Protein AF-A0A920V9Y0-F1 (afdb_monomer_lite)

Foldseek 3Di:
DDDAFDVCDPVRDDPFVVVQVVVLVVLVVCCVVCVPVPDDNDDGGGDDDD

Radius of gyration: 13.78 Å; chains: 1; bounding box: 35×26×32 Å

Secondary structure (DSSP, 8-state):
------TTSTTSS-HHHHHHHHHHHHHHHHHHTTSSTT--S---------

Sequence (50 aa):
MFGFACDETPELMPAPIMYAHQLGSHLTKLRKAGKAKWLRPHAKSQVSVQ

pLDDT: mean 96.81, std 3.59, range [75.25, 98.56]

Structure (mmCIF, N/CA/C/O backbone):
data_AF-A0A920V9Y0-F1
#
_entry.id   AF-A0A920V9Y0-F1
#
loop_
_atom_site.group_PDB
_atom_site.id
_atom_site.type_symbol
_atom_site.label_atom_id
_atom_site.label_alt_id
_atom_site.label_comp_id
_atom_site.label_asym_id
_atom_site.label_entity_id
_atom_site.label_seq_id
_atom_site.pdbx_PDB_ins_code
_atom_site.Cartn_x
_atom_site.Cartn_y
_atom_site.Cartn_z
_atom_site.occupancy
_atom_site.B_iso_or_equiv
_atom_site.auth_seq_id
_atom_site.auth_comp_id
_atom_site.auth_asym_id
_atom_site.auth_atom_id
_atom_site.pdbx_PDB_model_num
ATOM 1 N N . MET A 1 1 ? 22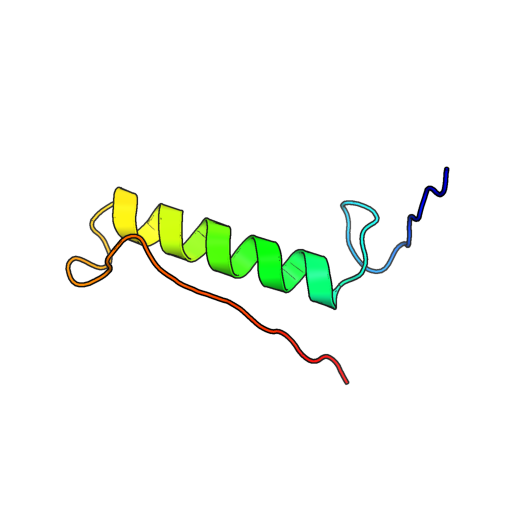.970 12.814 -6.001 1.00 75.25 1 MET A N 1
ATOM 2 C CA . MET A 1 1 ? 21.508 12.615 -5.875 1.00 75.25 1 MET A CA 1
ATOM 3 C C . MET A 1 1 ? 21.054 11.745 -7.031 1.00 75.25 1 MET A C 1
ATOM 5 O O . MET A 1 1 ? 21.587 11.928 -8.117 1.00 75.25 1 MET A O 1
ATOM 9 N N . PHE A 1 2 ? 20.124 10.817 -6.798 1.00 96.12 2 PHE A N 1
ATOM 10 C CA . PHE A 1 2 ? 19.574 9.933 -7.831 1.00 96.12 2 PHE A CA 1
ATOM 11 C C . PHE A 1 2 ? 18.050 10.040 -7.835 1.00 96.12 2 PHE A C 1
ATOM 13 O O . PHE A 1 2 ? 17.436 10.037 -6.769 1.00 96.12 2 PHE A O 1
ATOM 20 N N . GLY A 1 3 ? 17.467 10.146 -9.026 1.00 97.50 3 GLY A N 1
ATOM 21 C CA . GLY A 1 3 ? 16.037 9.979 -9.266 1.00 97.50 3 GLY A CA 1
ATOM 22 C C . GLY A 1 3 ? 15.813 8.706 -10.077 1.00 97.50 3 GLY A C 1
ATOM 23 O O . GLY A 1 3 ? 16.663 8.345 -10.891 1.00 97.50 3 GLY A O 1
ATOM 24 N N . PHE A 1 4 ? 14.695 8.027 -9.840 1.00 98.19 4 PHE A N 1
ATOM 25 C CA . PHE A 1 4 ? 14.306 6.822 -10.566 1.00 98.19 4 PHE A CA 1
ATOM 26 C C . PHE A 1 4 ? 12.809 6.869 -10.868 1.00 98.19 4 PHE A C 1
ATOM 28 O O . PHE A 1 4 ? 12.035 7.302 -10.016 1.00 98.19 4 PHE A O 1
ATOM 35 N N . ALA A 1 5 ? 12.429 6.445 -12.070 1.00 98.25 5 ALA A N 1
ATOM 36 C CA . ALA A 1 5 ? 11.047 6.314 -12.516 1.00 98.25 5 ALA A CA 1
ATOM 37 C C . ALA A 1 5 ? 10.964 5.194 -13.56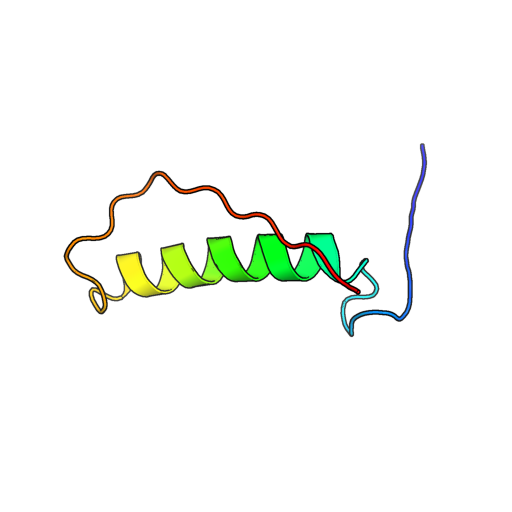5 1.00 98.25 5 ALA A C 1
ATOM 39 O O . ALA A 1 5 ? 11.901 5.017 -14.346 1.00 98.25 5 ALA A O 1
ATOM 40 N N . CYS A 1 6 ? 9.859 4.453 -13.582 1.00 98.25 6 CYS A N 1
ATOM 41 C CA . CYS A 1 6 ? 9.597 3.365 -14.531 1.00 98.25 6 CYS A CA 1
ATOM 42 C C . CYS A 1 6 ? 8.094 3.228 -14.784 1.00 98.25 6 CYS A C 1
ATOM 44 O O . CYS A 1 6 ? 7.296 3.597 -13.936 1.00 98.25 6 CYS A O 1
ATOM 46 N N . ASP A 1 7 ? 7.698 2.667 -15.918 1.00 98.56 7 ASP A N 1
ATOM 47 C CA . ASP A 1 7 ? 6.302 2.532 -16.356 1.00 98.56 7 ASP A CA 1
ATOM 48 C C . ASP A 1 7 ? 5.575 1.291 -15.801 1.00 98.56 7 ASP A C 1
ATOM 50 O O . ASP A 1 7 ? 4.438 1.017 -16.180 1.00 98.56 7 ASP A O 1
ATOM 54 N N . GLU A 1 8 ? 6.191 0.567 -14.861 1.00 98.19 8 GLU A N 1
ATOM 55 C CA . GLU A 1 8 ? 5.590 -0.608 -14.215 1.00 98.19 8 GLU A CA 1
ATOM 56 C C . GLU A 1 8 ? 4.294 -0.284 -13.444 1.00 98.19 8 GLU A C 1
ATOM 58 O O . GLU A 1 8 ? 3.444 -1.161 -13.266 1.00 98.19 8 GLU A O 1
ATOM 63 N N . THR A 1 9 ? 4.117 0.963 -12.981 1.00 98.00 9 THR A N 1
ATOM 64 C CA . THR A 1 9 ? 2.869 1.443 -12.364 1.00 98.00 9 THR A CA 1
ATOM 65 C C . THR A 1 9 ? 2.451 2.824 -12.889 1.00 98.00 9 THR A C 1
ATOM 67 O O . THR A 1 9 ? 3.294 3.582 -13.374 1.00 98.00 9 THR A O 1
ATOM 70 N N . PRO A 1 10 ? 1.164 3.215 -12.759 1.00 98.00 10 PRO A N 1
ATOM 71 C CA . PRO A 1 10 ? 0.683 4.535 -13.188 1.00 98.00 10 PRO A CA 1
ATOM 72 C C . PRO A 1 10 ? 1.354 5.719 -12.477 1.00 98.00 10 PRO A C 1
ATOM 74 O O . PRO A 1 10 ? 1.410 6.817 -13.022 1.00 98.00 10 PRO A O 1
ATOM 77 N N . GLU A 1 11 ? 1.852 5.513 -11.256 1.00 97.88 11 GLU A N 1
ATOM 78 C CA . GLU A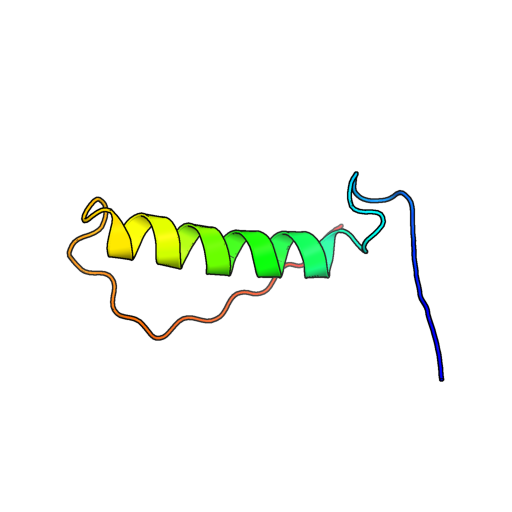 1 11 ? 2.591 6.507 -10.467 1.00 97.88 11 GLU A CA 1
ATOM 79 C C . GLU A 1 11 ? 4.067 6.633 -10.876 1.00 97.88 11 GLU A C 1
ATOM 81 O O . GLU A 1 11 ? 4.814 7.388 -10.254 1.00 97.88 11 GLU A O 1
ATOM 86 N N . LEU A 1 12 ? 4.480 5.899 -11.912 1.00 98.31 12 LEU A N 1
ATOM 87 C CA . LEU A 1 12 ? 5.841 5.817 -12.426 1.00 98.31 12 LEU A CA 1
ATOM 88 C C . LEU A 1 12 ? 6.865 5.281 -11.408 1.00 98.31 12 LEU A C 1
ATOM 90 O O . LEU A 1 12 ? 8.016 5.723 -11.370 1.00 98.31 12 LEU A O 1
ATOM 94 N N . MET A 1 13 ? 6.441 4.328 -10.574 1.00 98.50 13 MET A N 1
ATOM 95 C CA . MET A 1 13 ? 7.247 3.708 -9.520 1.00 98.50 13 MET A CA 1
ATOM 96 C C . MET A 1 13 ? 7.403 2.202 -9.756 1.00 98.50 13 MET A C 1
ATOM 98 O O . MET A 1 13 ? 6.566 1.603 -10.427 1.00 98.50 13 MET A O 1
ATOM 102 N N . PRO A 1 14 ? 8.420 1.548 -9.163 1.00 98.44 14 PRO A N 1
ATOM 103 C CA . PRO A 1 14 ? 8.576 0.110 -9.329 1.00 98.44 14 PRO A CA 1
ATOM 104 C C . PRO A 1 14 ? 7.432 -0.651 -8.670 1.00 98.44 14 PRO A C 1
ATOM 106 O O . PRO A 1 14 ? 7.071 -0.377 -7.516 1.00 98.44 14 PRO A O 1
ATOM 109 N N . ALA A 1 15 ? 6.895 -1.647 -9.370 1.00 98.06 15 ALA A N 1
ATOM 110 C CA . ALA A 1 15 ? 5.729 -2.396 -8.904 1.00 98.06 15 ALA A CA 1
ATOM 111 C C . ALA A 1 15 ? 5.886 -2.988 -7.482 1.00 98.06 15 ALA A C 1
ATOM 113 O O . ALA A 1 15 ? 4.984 -2.783 -6.660 1.00 98.06 15 ALA A O 1
ATOM 114 N N . PRO A 1 16 ? 7.016 -3.634 -7.105 1.00 98.38 16 PRO A N 1
ATOM 115 C CA . PRO A 1 16 ? 7.138 -4.255 -5.784 1.00 98.38 16 PRO A CA 1
ATOM 116 C C . PRO A 1 16 ? 6.992 -3.257 -4.624 1.00 98.38 16 PRO A C 1
ATOM 118 O O . PRO A 1 16 ? 6.262 -3.509 -3.660 1.00 98.38 16 PRO A O 1
ATOM 121 N N . ILE A 1 17 ? 7.671 -2.106 -4.708 1.00 98.12 17 ILE A N 1
ATOM 122 C CA . ILE A 1 17 ? 7.646 -1.095 -3.643 1.00 98.12 17 ILE A CA 1
ATOM 123 C C . ILE A 1 17 ? 6.302 -0.368 -3.610 1.00 98.12 17 ILE A C 1
ATOM 125 O O . ILE A 1 17 ? 5.756 -0.132 -2.528 1.00 98.12 17 ILE A O 1
ATOM 129 N N . MET A 1 18 ? 5.716 -0.089 -4.779 1.00 98.44 18 MET A N 1
ATOM 130 C CA . MET A 1 18 ? 4.405 0.546 -4.863 1.00 98.44 18 MET A CA 1
ATOM 131 C C . MET A 1 18 ? 3.331 -0.330 -4.204 1.00 98.44 18 MET A C 1
ATOM 133 O O . MET A 1 18 ? 2.573 0.141 -3.351 1.00 98.44 18 MET A O 1
ATOM 137 N N . TYR A 1 19 ? 3.316 -1.633 -4.488 1.00 98.38 19 TYR A N 1
ATOM 138 C CA . TYR A 1 19 ? 2.366 -2.558 -3.867 1.00 98.38 19 TYR A CA 1
ATOM 139 C C . TYR A 1 19 ? 2.585 -2.696 -2.356 1.00 98.38 19 TYR A C 1
ATOM 141 O O . TYR A 1 19 ? 1.619 -2.667 -1.587 1.00 98.38 19 TYR A O 1
ATOM 149 N N . ALA A 1 20 ? 3.838 -2.756 -1.892 1.00 98.56 20 ALA A N 1
ATOM 150 C CA . ALA A 1 20 ? 4.139 -2.787 -0.462 1.00 98.56 20 ALA A CA 1
ATOM 151 C C . ALA A 1 20 ? 3.594 -1.545 0.279 1.00 98.56 20 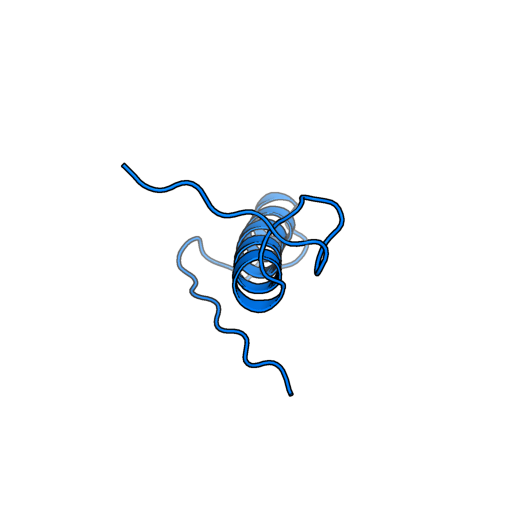ALA A C 1
ATOM 153 O O . ALA A 1 20 ? 2.988 -1.685 1.350 1.00 98.56 20 ALA A O 1
ATOM 154 N N . HIS A 1 21 ? 3.735 -0.346 -0.302 1.00 98.38 21 HIS A N 1
ATOM 155 C CA . HIS A 1 21 ? 3.168 0.898 0.236 1.00 98.38 21 HIS A CA 1
ATOM 156 C C . HIS A 1 21 ? 1.635 0.908 0.241 1.00 98.38 21 HIS A C 1
ATOM 158 O O . HIS A 1 21 ? 1.014 1.358 1.217 1.00 98.38 21 HIS A O 1
ATOM 164 N N . GLN A 1 22 ? 1.009 0.408 -0.827 1.00 98.12 22 GLN A N 1
ATOM 165 C CA . GLN A 1 22 ? -0.447 0.333 -0.928 1.00 98.12 22 GLN A CA 1
ATOM 166 C C . GLN A 1 22 ? -1.037 -0.600 0.138 1.00 98.12 22 GLN A C 1
A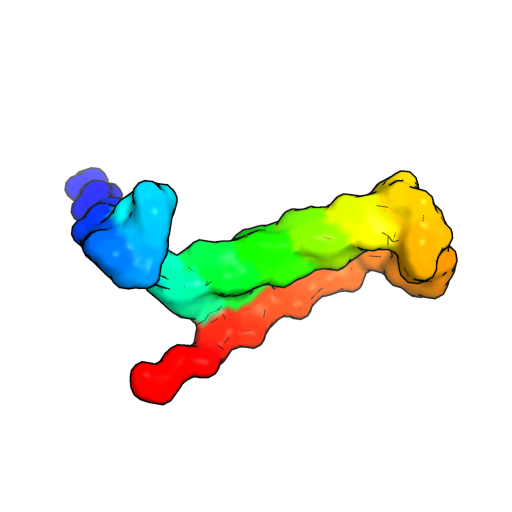TOM 168 O O . GLN A 1 22 ? -2.023 -0.228 0.780 1.00 98.12 22 GLN A O 1
ATOM 173 N N . LEU A 1 23 ? -0.401 -1.745 0.419 1.00 98.12 23 LEU A N 1
ATOM 174 C CA . LEU A 1 23 ? -0.819 -2.670 1.481 1.00 98.12 23 LEU A CA 1
ATOM 175 C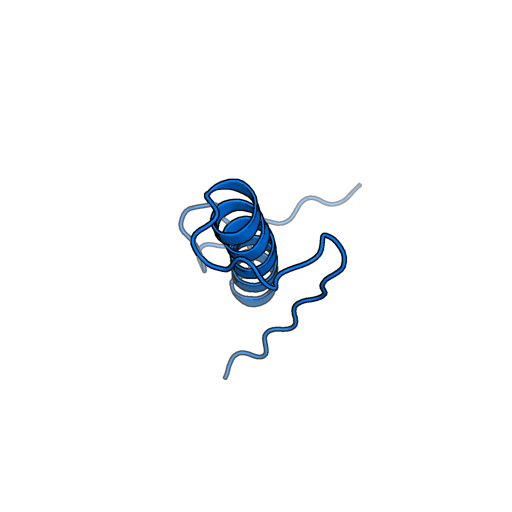 C . LEU A 1 23 ? -0.831 -2.003 2.865 1.00 98.12 23 LEU A C 1
ATOM 177 O O . LEU A 1 23 ? -1.838 -2.062 3.575 1.00 98.12 23 LEU A O 1
ATOM 181 N N . GLY A 1 24 ? 0.251 -1.314 3.242 1.00 97.81 24 GLY A N 1
ATOM 182 C CA . GLY A 1 24 ? 0.335 -0.615 4.532 1.00 97.81 24 GLY A CA 1
ATOM 183 C C . GLY A 1 24 ? -0.689 0.522 4.658 1.00 97.81 24 GLY A C 1
ATOM 184 O O . GLY A 1 24 ? -1.341 0.694 5.698 1.00 97.81 24 GLY A O 1
ATOM 185 N N . SER A 1 25 ? -0.897 1.260 3.565 1.00 97.75 25 SER A N 1
ATOM 186 C CA . SER A 1 25 ? -1.908 2.317 3.486 1.00 97.75 25 SER A CA 1
ATOM 187 C C . SER A 1 25 ? -3.323 1.756 3.632 1.00 97.75 25 SER A C 1
ATOM 189 O O . SER A 1 25 ? -4.139 2.309 4.375 1.00 97.75 25 SER A O 1
ATOM 191 N N . HIS A 1 26 ? -3.621 0.637 2.969 1.00 97.62 26 HIS A N 1
ATOM 192 C CA . HIS A 1 26 ? -4.924 -0.015 3.042 1.00 97.62 26 HIS A CA 1
ATOM 193 C C . HIS A 1 26 ? -5.200 -0.605 4.433 1.00 97.62 26 HIS A C 1
ATOM 195 O O . HIS A 1 26 ? -6.279 -0.381 4.981 1.00 97.62 26 HIS A O 1
ATOM 201 N N . LEU A 1 27 ? -4.212 -1.252 5.064 1.00 97.69 27 LEU A N 1
ATOM 202 C CA . LEU A 1 27 ? -4.308 -1.729 6.452 1.00 97.69 27 LEU A CA 1
ATOM 203 C C . LEU A 1 27 ? -4.671 -0.594 7.417 1.00 97.69 27 LEU A C 1
ATOM 205 O O . LEU A 1 27 ? -5.570 -0.730 8.251 1.00 97.69 27 LEU A O 1
ATOM 209 N N . THR A 1 28 ? -4.026 0.564 7.267 1.00 97.69 28 THR A N 1
ATOM 210 C CA . THR A 1 28 ? -4.342 1.744 8.080 1.00 97.69 28 THR A CA 1
ATOM 211 C C . THR A 1 28 ? -5.751 2.270 7.808 1.00 97.69 28 THR A C 1
ATOM 213 O O . THR A 1 28 ? -6.452 2.625 8.760 1.00 97.69 28 THR A O 1
ATOM 216 N N . LYS A 1 29 ? -6.195 2.297 6.542 1.00 97.94 29 LYS A N 1
ATOM 217 C CA . LYS A 1 29 ? -7.567 2.684 6.171 1.00 97.94 29 LYS A CA 1
ATOM 218 C C . LYS A 1 29 ? -8.599 1.754 6.816 1.00 97.94 29 LYS A C 1
ATOM 220 O O . LYS A 1 29 ? -9.532 2.248 7.442 1.00 97.94 29 LYS A O 1
ATOM 225 N N . LEU A 1 30 ? -8.409 0.434 6.744 1.00 97.56 30 LEU A N 1
ATOM 226 C CA . LEU A 1 30 ? -9.306 -0.552 7.364 1.00 97.56 30 LEU A CA 1
ATOM 227 C C . LEU A 1 30 ? -9.371 -0.408 8.887 1.00 97.56 30 LEU A C 1
ATOM 229 O O . LEU A 1 30 ? -10.465 -0.433 9.458 1.00 97.56 30 LEU A O 1
ATOM 233 N N . ARG A 1 31 ? -8.215 -0.209 9.535 1.00 97.69 31 ARG A N 1
ATOM 234 C CA . ARG A 1 31 ? -8.126 0.027 10.981 1.00 97.69 31 ARG A CA 1
ATOM 235 C C . ARG A 1 31 ? -8.882 1.291 11.388 1.00 97.69 31 ARG A C 1
ATOM 237 O O . ARG A 1 31 ? -9.684 1.251 12.314 1.00 97.69 31 ARG A O 1
ATOM 244 N N . LYS A 1 32 ? -8.642 2.413 10.699 1.00 96.88 32 LYS A N 1
ATOM 245 C CA . LYS A 1 32 ? -9.291 3.702 10.999 1.00 96.88 32 LYS A CA 1
ATOM 246 C C . LYS A 1 32 ? -10.788 3.703 10.674 1.00 96.88 32 LYS A C 1
ATOM 248 O O . LYS A 1 32 ? -11.543 4.372 11.363 1.00 96.88 32 LYS A O 1
ATOM 253 N N . ALA A 1 33 ? -11.218 2.933 9.676 1.00 97.56 33 ALA A N 1
ATOM 254 C CA . ALA A 1 33 ? -12.628 2.772 9.325 1.00 97.56 33 ALA A CA 1
ATOM 255 C C . ALA A 1 33 ? -13.396 1.817 10.260 1.00 97.56 33 ALA A C 1
ATOM 257 O O . ALA A 1 33 ? -14.591 1.613 10.067 1.00 97.56 33 ALA A O 1
ATOM 258 N N . GLY A 1 34 ? -12.730 1.165 11.223 1.00 96.06 34 GLY A N 1
ATOM 259 C CA . GLY A 1 34 ? -13.366 0.214 12.142 1.00 96.06 34 GLY A CA 1
ATOM 260 C C . GLY A 1 34 ? -13.844 -1.092 11.492 1.00 96.06 34 GLY A C 1
ATOM 261 O O . GLY A 1 34 ? -14.496 -1.895 12.158 1.00 96.06 34 GLY A O 1
ATOM 262 N N . LYS A 1 35 ? -13.505 -1.336 10.216 1.00 96.75 35 LYS A N 1
ATOM 263 C CA . LYS A 1 35 ? -13.884 -2.556 9.474 1.00 96.75 35 LYS A CA 1
ATOM 264 C C . LYS A 1 35 ? -13.151 -3.802 9.976 1.00 96.75 35 LYS A C 1
ATOM 266 O O . LYS A 1 35 ? -13.668 -4.905 9.864 1.00 96.75 35 LYS A O 1
ATOM 271 N N . ALA A 1 36 ? -11.971 -3.621 10.566 1.00 94.12 36 ALA A N 1
ATOM 272 C CA . ALA A 1 36 ? -11.194 -4.677 11.207 1.00 94.12 36 ALA A CA 1
ATOM 273 C C . ALA A 1 36 ? -10.856 -4.259 12.645 1.00 94.12 36 ALA A C 1
ATOM 275 O O . ALA A 1 36 ? -9.787 -3.719 12.922 1.00 94.12 36 ALA A O 1
ATOM 276 N N . LYS A 1 37 ? -11.805 -4.487 13.563 1.00 94.12 37 LYS A N 1
ATOM 277 C CA . LYS A 1 37 ? -11.757 -4.010 14.961 1.00 94.12 37 LYS A CA 1
ATOM 278 C C . LYS A 1 37 ? -10.577 -4.552 15.780 1.00 94.12 37 LYS A C 1
ATOM 280 O O . LYS A 1 37 ? -10.231 -3.976 16.803 1.00 94.12 37 LYS A O 1
ATOM 285 N N . TRP A 1 38 ? -9.965 -5.646 15.338 1.00 95.44 38 TRP A N 1
ATOM 286 C CA . TRP A 1 38 ? -8.820 -6.278 15.993 1.00 95.44 38 TRP A CA 1
ATOM 287 C C . TRP A 1 38 ? -7.466 -5.691 15.554 1.00 95.44 38 TRP A C 1
ATOM 289 O O . TRP A 1 38 ? -6.456 -5.937 16.215 1.00 95.44 38 TRP A O 1
ATOM 299 N N . LEU A 1 39 ? -7.417 -4.912 14.464 1.00 95.94 39 LEU A N 1
ATOM 300 C CA . LEU A 1 39 ? -6.165 -4.343 13.961 1.00 95.94 39 LEU A CA 1
ATOM 301 C C . LEU A 1 39 ? -5.606 -3.270 14.902 1.00 95.94 39 LEU A C 1
ATOM 303 O O . LEU A 1 39 ? -6.295 -2.330 15.301 1.00 95.94 39 LEU A O 1
ATOM 307 N N . ARG A 1 40 ? -4.301 -3.361 15.171 1.00 96.00 40 ARG A N 1
ATOM 308 C CA . ARG A 1 40 ? -3.513 -2.362 15.908 1.00 96.00 40 ARG A CA 1
ATOM 309 C C . ARG A 1 40 ? -2.586 -1.582 14.957 1.00 96.00 40 ARG A C 1
ATOM 311 O O . ARG A 1 40 ? -2.467 -1.952 13.793 1.00 96.00 40 ARG A O 1
ATOM 318 N N . PRO A 1 41 ? -1.961 -0.473 15.399 1.00 96.62 41 PRO A N 1
ATOM 319 C CA . PRO A 1 41 ? -1.210 0.413 14.501 1.00 96.62 41 PRO A CA 1
ATOM 320 C C . PRO A 1 41 ? 0.066 -0.169 13.873 1.00 96.62 41 PRO A C 1
ATOM 322 O O . PRO A 1 41 ? 0.487 0.327 12.835 1.00 96.62 41 PRO A O 1
ATOM 325 N N . HIS A 1 42 ? 0.697 -1.170 14.491 1.00 97.06 42 HIS A N 1
ATOM 326 C CA . HIS A 1 42 ? 1.989 -1.688 14.042 1.00 97.06 42 HIS A CA 1
ATOM 327 C C . HIS A 1 42 ? 1.818 -2.829 13.028 1.00 97.06 42 HIS A C 1
ATOM 329 O O . HIS A 1 42 ? 1.238 -3.863 13.356 1.00 97.06 42 HIS A O 1
ATOM 335 N N . ALA A 1 43 ? 2.355 -2.655 11.819 1.00 95.88 43 ALA A N 1
ATOM 336 C CA . ALA A 1 43 ? 2.344 -3.651 10.748 1.00 95.88 43 ALA A CA 1
ATOM 337 C C . ALA A 1 43 ? 3.535 -3.446 9.794 1.00 95.88 43 ALA A C 1
ATOM 339 O O . ALA A 1 43 ? 4.101 -2.355 9.729 1.00 95.88 43 ALA A O 1
ATOM 340 N N . LYS A 1 44 ? 3.897 -4.495 9.048 1.00 97.81 44 LYS A N 1
ATOM 341 C CA . LYS A 1 44 ? 4.912 -4.484 7.982 1.00 97.81 44 LYS A CA 1
ATOM 342 C C . LYS A 1 44 ? 4.358 -5.227 6.763 1.00 97.81 44 LYS A C 1
ATOM 344 O O . LYS A 1 44 ? 3.550 -6.137 6.932 1.00 97.81 44 LYS A O 1
ATOM 349 N N . SER A 1 45 ? 4.782 -4.843 5.565 1.00 98.06 45 SER A N 1
ATOM 350 C CA . SER A 1 45 ? 4.422 -5.493 4.299 1.00 98.06 45 SER A CA 1
ATOM 351 C C . SER A 1 45 ? 5.682 -5.853 3.510 1.00 98.06 45 SER A C 1
ATOM 353 O O . SER A 1 45 ? 6.703 -5.178 3.618 1.00 98.06 45 SER A O 1
ATOM 355 N N . GLN A 1 46 ? 5.602 -6.928 2.727 1.00 98.38 46 GLN A N 1
ATOM 356 C CA . GLN A 1 46 ? 6.641 -7.375 1.804 1.00 98.38 46 GLN A CA 1
ATOM 357 C C . GLN A 1 46 ? 5.953 -7.949 0.566 1.00 98.38 46 GLN A C 1
ATOM 359 O O . GLN A 1 46 ? 4.937 -8.632 0.690 1.00 98.38 46 GLN A O 1
ATOM 364 N N . VAL A 1 47 ? 6.494 -7.649 -0.613 1.00 98.00 47 VAL A N 1
ATOM 365 C CA . VAL A 1 47 ? 5.977 -8.113 -1.902 1.00 98.00 47 VAL A CA 1
ATOM 366 C C . VAL A 1 47 ? 7.141 -8.674 -2.710 1.00 98.00 47 VAL A C 1
ATOM 368 O O . VAL A 1 47 ? 8.193 -8.043 -2.800 1.00 98.00 47 VAL A O 1
ATOM 371 N N . SER A 1 48 ? 6.938 -9.853 -3.288 1.00 97.69 48 SER A N 1
ATOM 372 C CA . SER A 1 48 ? 7.823 -10.466 -4.278 1.00 97.69 48 SER A CA 1
ATOM 373 C C . SER A 1 48 ? 7.021 -10.657 -5.559 1.00 97.69 48 SER A C 1
ATOM 375 O O . SER A 1 48 ? 5.875 -11.100 -5.499 1.00 97.69 48 SER A O 1
ATOM 377 N N . VAL A 1 49 ? 7.606 -10.280 -6.691 1.00 95.44 49 VAL A N 1
ATOM 378 C CA . VAL A 1 49 ? 6.983 -10.327 -8.022 1.00 95.44 49 VAL A CA 1
ATOM 379 C C . VAL A 1 49 ? 7.755 -11.347 -8.862 1.00 95.44 49 VAL A C 1
ATOM 381 O O . VAL A 1 49 ? 8.943 -11.553 -8.598 1.00 95.44 49 VAL A O 1
ATOM 384 N N . GLN A 1 50 ? 7.069 -12.031 -9.780 1.00 86.75 50 GLN A N 1
ATOM 385 C CA . GLN A 1 50 ? 7.654 -13.058 -10.652 1.00 86.75 50 GLN A CA 1
ATOM 386 C C . GLN A 1 50 ? 8.316 -12.439 -11.881 1.00 86.75 50 GLN A C 1
ATOM 388 O O . GLN A 1 50 ? 7.751 -11.450 -12.395 1.00 86.75 50 GLN A O 1
#